Protein AF-X1BKP4-F1 (afdb_monomer_lite)

Structure (mmCIF, N/CA/C/O backbone):
data_AF-X1BKP4-F1
#
_entry.id   AF-X1BKP4-F1
#
loop_
_atom_site.group_PDB
_atom_site.id
_atom_site.type_symbol
_atom_site.label_atom_id
_atom_site.label_alt_id
_atom_site.label_comp_id
_atom_site.label_asym_id
_atom_site.label_entity_id
_atom_site.label_seq_id
_atom_site.pdbx_PDB_ins_code
_atom_site.Cartn_x
_atom_site.Cartn_y
_atom_site.Cartn_z
_atom_site.occupancy
_atom_site.B_iso_or_equiv
_atom_site.auth_seq_id
_atom_site.auth_comp_id
_atom_site.auth_asym_id
_atom_site.auth_atom_id
_atom_site.pdbx_PDB_model_num
ATOM 1 N N . ASP A 1 1 ? 20.958 -5.492 -23.643 1.00 70.44 1 ASP A N 1
ATOM 2 C CA . ASP A 1 1 ? 21.075 -5.406 -22.171 1.00 70.44 1 ASP A CA 1
ATOM 3 C C . ASP A 1 1 ? 20.858 -3.989 -21.663 1.00 70.44 1 ASP A C 1
ATOM 5 O O . ASP A 1 1 ? 21.054 -3.040 -22.415 1.00 70.44 1 ASP A O 1
ATOM 9 N N . ALA A 1 2 ? 20.361 -3.839 -20.433 1.00 78.75 2 ALA A N 1
ATOM 10 C CA . ALA A 1 2 ? 20.144 -2.536 -19.799 1.00 78.75 2 ALA A CA 1
ATOM 11 C C . ALA A 1 2 ? 21.339 -2.156 -18.912 1.00 78.75 2 ALA A C 1
ATOM 13 O O . ALA A 1 2 ? 21.904 -3.017 -18.247 1.00 78.75 2 ALA A O 1
ATOM 14 N N . GLU A 1 3 ? 21.689 -0.868 -18.872 1.00 87.25 3 GLU A N 1
ATOM 15 C CA . GLU A 1 3 ? 22.890 -0.360 -18.182 1.00 87.25 3 GLU A CA 1
ATOM 16 C C . GLU A 1 3 ? 22.875 -0.551 -16.658 1.00 87.25 3 GLU A C 1
ATOM 18 O O . GLU A 1 3 ? 23.921 -0.601 -16.020 1.00 87.25 3 GLU A O 1
ATOM 23 N N . SER A 1 4 ? 21.694 -0.643 -16.044 1.00 94.44 4 SER A N 1
ATOM 24 C CA . SER A 1 4 ? 21.546 -0.879 -14.607 1.00 94.44 4 SER A CA 1
ATOM 25 C C . SER A 1 4 ? 20.199 -1.526 -14.288 1.00 94.44 4 SER A C 1
ATOM 27 O O . SER A 1 4 ? 19.280 -1.514 -15.111 1.00 94.44 4 SER A O 1
ATOM 29 N N . ARG A 1 5 ? 20.044 -2.046 -13.059 1.00 92.44 5 ARG A N 1
ATOM 30 C CA . ARG A 1 5 ? 18.755 -2.573 -12.564 1.00 92.44 5 ARG A CA 1
ATOM 31 C C . ARG A 1 5 ? 17.623 -1.553 -12.703 1.00 92.44 5 ARG A C 1
ATOM 33 O O . ARG A 1 5 ? 16.525 -1.922 -13.100 1.00 92.44 5 ARG A O 1
ATOM 40 N N . TRP A 1 6 ? 17.907 -0.280 -12.427 1.00 94.62 6 TRP A N 1
ATOM 41 C CA . TRP A 1 6 ? 16.932 0.798 -12.574 1.00 94.62 6 TRP A CA 1
ATOM 42 C C . TRP A 1 6 ? 16.506 0.990 -14.036 1.00 94.62 6 TRP A C 1
ATOM 44 O O . TRP A 1 6 ? 15.313 1.023 -14.323 1.00 94.62 6 TRP A O 1
ATOM 54 N N . HIS A 1 7 ? 17.458 1.021 -14.977 1.00 96.44 7 HIS A N 1
ATOM 55 C CA . HIS A 1 7 ? 17.142 1.125 -16.406 1.00 96.44 7 HIS A CA 1
ATOM 56 C C . HIS A 1 7 ? 16.355 -0.082 -16.924 1.00 96.44 7 HIS A C 1
ATOM 58 O O . HIS A 1 7 ? 15.491 0.077 -17.786 1.00 96.44 7 HIS A O 1
ATOM 64 N N . ALA A 1 8 ? 16.640 -1.281 -16.408 1.00 94.88 8 ALA A N 1
ATOM 65 C CA . ALA A 1 8 ? 15.885 -2.482 -16.743 1.00 94.88 8 ALA A CA 1
ATOM 66 C C . ALA A 1 8 ? 14.421 -2.364 -16.287 1.00 94.88 8 ALA A C 1
ATOM 68 O O . ALA A 1 8 ? 13.517 -2.608 -17.080 1.00 94.88 8 ALA A O 1
ATOM 69 N N . GLN A 1 9 ? 14.190 -1.925 -15.045 1.00 95.31 9 GLN A N 1
ATOM 70 C CA . GLN A 1 9 ? 12.845 -1.726 -14.492 1.00 95.31 9 GLN A CA 1
ATOM 71 C C . GLN A 1 9 ? 12.075 -0.625 -15.228 1.00 95.31 9 GLN A C 1
ATOM 73 O O . GLN A 1 9 ? 10.923 -0.833 -15.596 1.00 95.31 9 GLN A O 1
ATOM 78 N N . LEU A 1 10 ? 12.720 0.514 -15.505 1.00 95.44 10 LEU A N 1
ATOM 79 C CA . LEU A 1 10 ? 12.105 1.617 -16.244 1.00 95.44 10 LEU A CA 1
ATOM 80 C C . LEU A 1 10 ? 11.617 1.163 -17.624 1.00 95.44 10 LEU A C 1
ATOM 82 O O . LEU A 1 10 ? 10.477 1.435 -17.990 1.00 95.44 10 LEU A O 1
ATOM 86 N N . LYS A 1 11 ? 12.467 0.454 -18.378 1.00 95.12 11 LYS A N 1
ATOM 87 C CA . LYS A 1 11 ? 12.099 -0.074 -19.698 1.00 95.12 11 LYS A CA 1
ATOM 88 C C . LYS A 1 11 ? 10.985 -1.113 -19.599 1.00 95.12 11 LYS A C 1
ATOM 90 O O . LYS A 1 11 ? 10.070 -1.072 -20.410 1.00 95.12 11 LYS A O 1
ATOM 95 N N . ALA A 1 12 ? 11.045 -2.011 -18.614 1.00 94.44 12 ALA A N 1
ATOM 96 C CA . ALA A 1 12 ? 10.029 -3.042 -18.423 1.00 94.44 12 ALA A CA 1
ATOM 97 C C . ALA A 1 12 ? 8.641 -2.433 -18.170 1.00 94.44 12 ALA A C 1
ATOM 99 O O . ALA A 1 12 ? 7.689 -2.798 -18.851 1.00 94.44 12 ALA A O 1
ATOM 100 N N . TYR A 1 13 ? 8.530 -1.453 -17.269 1.00 95.38 13 TYR A N 1
ATOM 101 C CA . TYR A 1 13 ? 7.245 -0.811 -16.966 1.00 95.38 13 TYR A CA 1
ATOM 102 C C . TYR A 1 13 ? 6.663 -0.000 -18.130 1.00 95.38 13 TYR A C 1
ATOM 104 O O . TYR A 1 13 ? 5.459 0.209 -18.168 1.00 95.38 13 TYR A O 1
ATOM 112 N N . GLN A 1 14 ? 7.482 0.444 -19.087 1.00 95.06 14 GLN A N 1
ATOM 113 C CA . GLN A 1 14 ? 6.995 1.170 -20.268 1.00 95.06 14 GLN A CA 1
ATOM 114 C C . GLN A 1 14 ? 6.352 0.266 -21.327 1.00 95.06 14 GLN A C 1
ATOM 116 O O . GLN A 1 14 ? 5.615 0.769 -22.170 1.00 95.06 14 GLN A O 1
ATOM 121 N N . ILE A 1 15 ? 6.662 -1.033 -21.322 1.00 95.19 15 ILE A N 1
ATOM 122 C CA . ILE A 1 15 ? 6.214 -1.978 -22.360 1.00 95.19 15 ILE A CA 1
ATOM 123 C C . ILE A 1 15 ? 5.334 -3.108 -21.818 1.00 95.19 15 ILE A C 1
ATOM 125 O O . ILE A 1 15 ? 4.743 -3.844 -22.604 1.00 95.19 15 ILE A O 1
ATOM 129 N N . MET A 1 16 ? 5.285 -3.283 -20.497 1.00 96.44 16 MET A N 1
ATOM 130 C CA . MET A 1 16 ? 4.466 -4.302 -19.851 1.00 96.44 16 MET A CA 1
ATOM 131 C C . MET A 1 16 ? 2.975 -3.976 -20.037 1.00 96.44 16 MET A C 1
ATOM 133 O O . MET A 1 16 ? 2.591 -2.825 -19.825 1.00 96.44 16 MET A O 1
ATOM 137 N N . PRO A 1 17 ? 2.131 -4.952 -20.415 1.00 96.38 17 PRO A N 1
ATOM 138 C CA . PRO A 1 17 ? 0.689 -4.750 -20.498 1.00 96.38 17 PRO A CA 1
ATOM 139 C C . PRO A 1 17 ? 0.085 -4.316 -19.158 1.00 96.38 17 PRO A C 1
ATOM 141 O O . PRO 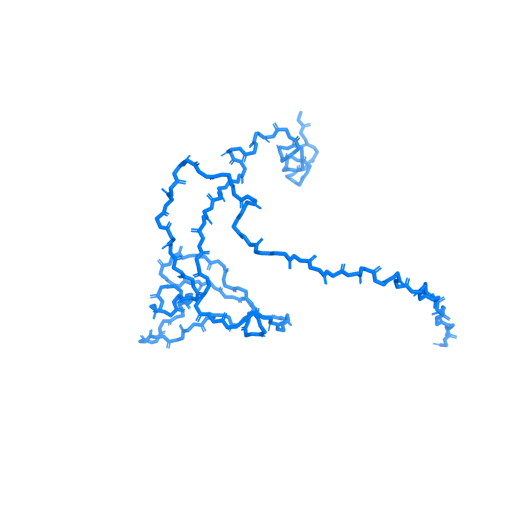A 1 17 ? 0.474 -4.825 -18.107 1.00 96.38 17 PRO A O 1
ATOM 144 N N . ASP A 1 18 ? -0.936 -3.455 -19.200 1.00 93.06 18 ASP A N 1
ATOM 145 C CA . ASP A 1 18 ? -1.628 -2.972 -17.995 1.00 93.06 18 ASP A CA 1
ATOM 146 C C . ASP A 1 18 ? -2.124 -4.116 -17.101 1.00 93.06 18 ASP A C 1
ATOM 148 O O . ASP A 1 18 ? -2.035 -4.022 -15.883 1.00 93.06 18 ASP A O 1
ATOM 152 N N . ALA A 1 19 ? -2.603 -5.212 -17.700 1.00 92.06 19 ALA A N 1
ATOM 153 C CA . ALA A 1 19 ? -3.119 -6.374 -16.976 1.00 92.06 19 ALA A CA 1
ATOM 154 C C . ALA A 1 19 ? -2.043 -7.154 -16.198 1.00 92.06 19 ALA A C 1
ATOM 156 O O . ALA A 1 19 ? -2.367 -7.800 -15.204 1.00 92.06 19 ALA A O 1
ATOM 157 N N . ASP A 1 20 ? -0.781 -7.085 -16.630 1.00 92.19 20 ASP A N 1
ATOM 158 C CA . ASP A 1 20 ? 0.349 -7.691 -15.916 1.00 92.19 20 ASP A CA 1
ATOM 159 C C . ASP A 1 20 ? 0.901 -6.735 -14.847 1.00 92.19 20 ASP A C 1
ATOM 161 O O . ASP A 1 20 ? 1.459 -7.169 -13.838 1.00 92.19 20 ASP A O 1
ATOM 165 N N . LEU A 1 21 ? 0.748 -5.424 -15.066 1.00 92.38 21 LEU A N 1
ATOM 166 C CA . LEU A 1 21 ? 1.276 -4.379 -14.193 1.00 92.38 21 LEU A CA 1
ATOM 167 C C . LEU A 1 21 ? 0.328 -4.040 -13.031 1.00 92.38 21 LEU A C 1
ATOM 169 O O . LEU A 1 21 ? 0.788 -3.692 -11.942 1.00 92.38 21 LEU A O 1
ATOM 173 N N . LEU A 1 22 ? -0.986 -4.092 -13.263 1.00 90.69 22 LEU A N 1
ATOM 174 C CA . LEU A 1 22 ? -2.006 -3.535 -12.380 1.00 90.69 22 LEU A CA 1
ATOM 175 C C . LEU A 1 22 ? -3.197 -4.486 -12.213 1.00 90.69 22 LEU A C 1
ATOM 177 O O . LEU A 1 22 ? -3.713 -5.057 -13.169 1.00 90.69 22 LEU A O 1
ATOM 181 N N . ALA A 1 23 ? -3.714 -4.555 -10.987 1.00 86.81 23 ALA A N 1
ATOM 182 C CA . ALA A 1 23 ? -5.016 -5.133 -10.679 1.00 86.81 23 ALA A CA 1
ATOM 183 C C . ALA A 1 23 ? -5.935 -4.043 -10.120 1.00 86.81 23 ALA A C 1
ATOM 185 O O . ALA A 1 23 ? -5.515 -3.219 -9.304 1.00 86.81 23 ALA A O 1
ATOM 186 N N . VAL A 1 24 ? -7.199 -4.042 -10.545 1.00 87.75 24 VAL A N 1
ATOM 187 C CA . VAL A 1 24 ? -8.193 -3.045 -10.129 1.00 87.75 24 VAL A CA 1
ATOM 188 C C . VAL A 1 24 ? -9.385 -3.751 -9.502 1.00 87.75 24 VAL A C 1
ATOM 190 O O . VAL A 1 24 ? -9.954 -4.672 -10.082 1.00 87.75 24 VAL A O 1
ATOM 193 N N . GLN A 1 25 ? -9.787 -3.290 -8.320 1.00 83.38 25 GLN A N 1
ATOM 194 C CA . GLN A 1 25 ? -10.915 -3.836 -7.577 1.00 83.38 25 GLN A CA 1
ATOM 195 C C . GLN A 1 25 ? -11.804 -2.698 -7.086 1.00 83.38 25 GLN A C 1
ATOM 197 O O . GLN A 1 25 ? -11.332 -1.742 -6.470 1.00 83.38 25 GLN A O 1
ATOM 202 N N . LEU A 1 26 ? -13.109 -2.824 -7.323 1.00 85.12 26 LEU A N 1
ATOM 203 C CA . LEU A 1 26 ? -14.083 -1.913 -6.738 1.00 85.12 26 LEU A CA 1
ATOM 204 C C . LEU A 1 26 ? -14.223 -2.193 -5.244 1.00 85.12 26 LEU A C 1
ATOM 206 O O . LEU A 1 26 ? -14.393 -3.345 -4.825 1.00 85.12 26 LEU A O 1
ATOM 210 N N . VAL A 1 27 ? -14.202 -1.119 -4.458 1.00 85.75 27 VAL A N 1
ATOM 211 C CA . VAL A 1 27 ? -14.339 -1.161 -3.004 1.00 85.75 27 VAL A CA 1
ATOM 212 C C . VAL A 1 27 ? -15.213 -0.015 -2.513 1.00 85.75 27 VAL A C 1
ATOM 214 O O . VAL A 1 27 ? -15.251 1.060 -3.108 1.00 85.75 27 VAL A O 1
ATOM 217 N N . GLN A 1 28 ? -15.886 -0.232 -1.389 1.00 85.31 28 GLN A N 1
ATOM 218 C CA . GLN A 1 28 ? -16.580 0.819 -0.658 1.00 85.31 28 GLN A CA 1
ATOM 219 C C . GLN A 1 28 ? -15.761 1.202 0.570 1.00 85.31 28 GLN A C 1
ATOM 221 O O . GLN A 1 28 ? -15.471 0.350 1.410 1.00 85.31 28 GLN A O 1
ATOM 226 N N . ILE A 1 29 ? -15.424 2.484 0.691 1.00 86.12 29 ILE A N 1
ATOM 227 C CA . ILE A 1 29 ? -14.730 3.032 1.860 1.00 86.12 29 ILE A CA 1
ATOM 228 C C . ILE A 1 29 ? -15.734 3.189 3.013 1.00 86.12 29 ILE A C 1
ATOM 230 O O . ILE A 1 29 ? -16.837 3.700 2.821 1.00 86.12 29 ILE A O 1
ATOM 234 N N . SER A 1 30 ? -15.356 2.741 4.211 1.00 84.44 30 SER A N 1
ATOM 235 C CA . SER A 1 30 ? -16.206 2.749 5.411 1.00 84.44 30 SER A CA 1
ATOM 236 C C . SER A 1 30 ? -15.994 3.964 6.324 1.00 84.44 30 SER A C 1
ATOM 238 O O . SER A 1 30 ? -16.706 4.111 7.316 1.00 84.44 30 SER A O 1
ATOM 240 N N . ILE A 1 31 ? -15.032 4.839 6.010 1.00 80.62 31 ILE A N 1
ATOM 241 C CA . ILE A 1 31 ? -14.688 6.028 6.804 1.00 80.62 31 ILE A CA 1
ATOM 242 C C . ILE A 1 31 ? -14.615 7.305 5.943 1.00 80.62 31 ILE A C 1
ATOM 244 O O . ILE A 1 31 ? -14.361 7.212 4.744 1.00 80.62 31 ILE A O 1
ATOM 248 N N . PRO A 1 32 ? -14.786 8.506 6.527 1.00 81.88 32 PRO A N 1
ATOM 249 C CA . PRO A 1 32 ? -14.590 9.766 5.806 1.00 81.88 32 PRO A CA 1
ATOM 250 C C . PRO A 1 32 ? -13.177 9.897 5.218 1.00 81.88 32 PRO A C 1
ATOM 252 O O . PRO A 1 32 ? -12.200 9.460 5.838 1.00 81.88 32 PRO A O 1
ATOM 255 N N . LEU A 1 33 ? -13.060 10.532 4.048 1.00 76.25 33 LEU A N 1
ATOM 256 C CA . LEU A 1 33 ? -11.799 10.664 3.308 1.00 76.25 33 LEU A CA 1
ATOM 257 C C . LEU A 1 33 ? -10.740 11.449 4.094 1.00 76.25 33 LEU A C 1
ATOM 259 O O . LEU A 1 33 ? -9.553 11.142 4.017 1.00 76.25 33 LEU A O 1
ATOM 263 N N . GLU A 1 34 ? -11.157 12.408 4.916 1.00 74.69 34 GLU A N 1
ATOM 264 C CA . GLU A 1 34 ? -10.279 13.236 5.748 1.00 74.69 34 GLU A CA 1
ATOM 265 C C . GLU A 1 34 ? -9.485 12.390 6.754 1.00 74.69 34 GLU A C 1
ATOM 267 O O . GLU A 1 34 ? -8.364 12.746 7.108 1.00 74.69 34 GLU A O 1
ATOM 272 N N . LYS A 1 35 ? -10.026 11.236 7.173 1.00 71.38 35 LYS A N 1
ATOM 273 C CA . LYS A 1 35 ? -9.335 10.277 8.054 1.00 71.38 35 LYS A CA 1
ATOM 274 C C . LYS A 1 35 ? -8.321 9.396 7.320 1.00 71.38 35 LYS A C 1
ATOM 276 O O . LYS A 1 35 ? -7.560 8.683 7.972 1.00 71.38 35 LYS A O 1
ATOM 281 N N . LEU A 1 36 ? -8.322 9.409 5.986 1.00 70.75 36 LEU A N 1
ATOM 282 C CA . LEU A 1 36 ? -7.345 8.703 5.155 1.00 70.75 36 LEU A CA 1
ATOM 283 C C . LEU A 1 36 ? -6.126 9.574 4.824 1.00 70.75 36 LEU A C 1
ATOM 285 O O . LEU A 1 36 ? -5.097 9.025 4.421 1.00 70.75 36 LEU A O 1
ATOM 289 N N . LEU A 1 37 ? -6.219 10.893 5.010 1.00 68.12 37 LEU A N 1
ATOM 290 C CA . LEU A 1 37 ? -5.121 11.828 4.782 1.00 68.12 37 LEU A CA 1
ATOM 291 C C . LEU A 1 37 ? -4.103 11.725 5.923 1.00 68.12 37 LEU A C 1
ATOM 293 O O . LEU A 1 37 ? -4.393 12.056 7.070 1.00 68.12 37 LEU A O 1
ATOM 297 N N . SER A 1 38 ? -2.905 11.248 5.608 1.00 61.38 38 SER A N 1
ATOM 298 C CA . SER A 1 38 ? -1.832 11.034 6.575 1.00 61.38 38 SER A CA 1
ATOM 299 C C . SER A 1 38 ? -0.769 12.128 6.561 1.00 61.38 38 SER A C 1
ATOM 301 O O . SER A 1 38 ? -0.666 12.920 5.624 1.00 61.38 38 SER A O 1
ATOM 303 N N . LYS A 1 39 ? 0.070 12.131 7.603 1.00 58.19 39 LYS A N 1
ATOM 304 C CA . LYS A 1 39 ? 1.330 12.878 7.647 1.00 58.19 39 LYS A CA 1
ATOM 305 C C . LYS A 1 39 ? 2.479 11.939 7.239 1.00 58.19 39 LYS A C 1
ATOM 307 O O . LYS A 1 39 ? 2.493 10.794 7.682 1.00 58.19 39 LYS A O 1
ATOM 312 N N . PRO A 1 40 ? 3.414 12.372 6.380 1.00 58.72 40 PRO A N 1
ATOM 313 C CA . PRO A 1 40 ? 4.536 11.534 5.963 1.00 58.72 40 PRO A CA 1
ATOM 314 C C . PRO A 1 40 ? 5.570 11.418 7.090 1.00 58.72 40 PRO A C 1
ATOM 316 O O . PRO A 1 40 ? 5.920 12.450 7.654 1.00 58.72 40 PRO A O 1
ATOM 319 N N . ALA A 1 41 ? 6.075 10.206 7.373 1.00 68.38 41 ALA A N 1
ATOM 320 C CA . ALA A 1 41 ? 7.424 9.949 7.928 1.00 68.38 41 ALA A CA 1
ATOM 321 C C . ALA A 1 41 ? 7.663 8.489 8.366 1.00 68.38 41 ALA A C 1
ATOM 323 O O . ALA A 1 41 ? 8.822 8.092 8.450 1.00 68.38 41 ALA A O 1
ATOM 324 N N . TYR A 1 42 ? 6.625 7.688 8.634 1.00 69.06 42 TYR A N 1
ATOM 325 C CA . TYR A 1 42 ? 6.795 6.365 9.254 1.00 69.06 42 TYR A CA 1
ATOM 326 C C . TYR A 1 42 ? 6.479 5.199 8.308 1.00 69.06 42 TYR A C 1
ATOM 328 O O . TYR A 1 42 ? 5.497 5.254 7.556 1.00 69.06 42 TYR A O 1
ATOM 336 N N . ARG A 1 43 ? 7.328 4.160 8.342 1.00 85.81 43 ARG A N 1
ATOM 337 C CA . ARG A 1 43 ? 7.178 2.914 7.577 1.00 85.81 43 ARG A CA 1
ATOM 338 C C . ARG A 1 43 ? 7.523 1.699 8.434 1.00 85.81 43 ARG A C 1
ATOM 340 O O . ARG A 1 43 ? 8.532 1.725 9.135 1.00 85.81 43 ARG A O 1
ATOM 347 N N . VAL A 1 44 ? 6.722 0.645 8.341 1.00 90.06 44 VAL A N 1
ATOM 348 C CA . VAL A 1 44 ? 6.913 -0.634 9.044 1.00 90.06 44 VAL A CA 1
ATOM 349 C C . VAL A 1 44 ? 6.277 -1.768 8.235 1.00 90.06 44 VAL A C 1
ATOM 351 O O . VAL A 1 44 ? 5.402 -1.507 7.423 1.00 90.06 44 VAL A O 1
ATOM 354 N N . ASN A 1 45 ? 6.676 -3.026 8.415 1.00 93.75 45 ASN A N 1
ATOM 355 C CA . ASN A 1 45 ? 6.088 -4.149 7.673 1.00 93.75 45 ASN A CA 1
ATOM 356 C C . ASN A 1 45 ? 5.030 -4.873 8.514 1.00 93.75 45 ASN A C 1
ATOM 358 O O . ASN A 1 45 ? 5.219 -5.074 9.711 1.00 93.75 45 ASN A O 1
ATOM 362 N N . CYS A 1 46 ? 3.936 -5.302 7.881 1.00 92.88 46 CYS A N 1
ATOM 363 C CA . CYS A 1 46 ? 2.922 -6.136 8.526 1.00 92.88 46 CYS A CA 1
ATOM 364 C C . CYS A 1 46 ? 3.480 -7.531 8.840 1.00 92.88 46 CYS A C 1
ATOM 366 O O . CYS A 1 46 ? 3.881 -8.254 7.927 1.00 92.88 46 CYS A O 1
ATOM 368 N N . GLU A 1 47 ? 3.414 -7.957 10.102 1.00 95.75 47 GLU A N 1
ATOM 369 C CA . GLU A 1 47 ? 3.884 -9.280 10.540 1.00 95.75 47 GLU A CA 1
ATOM 370 C C . GLU A 1 47 ? 3.009 -10.450 10.048 1.00 95.75 47 GLU A C 1
ATOM 372 O O . GLU A 1 47 ? 3.419 -11.604 10.149 1.00 95.75 47 GLU A O 1
ATOM 377 N N . ALA A 1 48 ? 1.813 -10.182 9.506 1.00 93.81 48 ALA A N 1
ATOM 378 C CA . ALA A 1 48 ? 0.918 -11.216 8.974 1.00 93.81 48 ALA A CA 1
ATOM 379 C C . ALA A 1 48 ? 1.011 -11.393 7.448 1.00 93.81 48 ALA A C 1
ATOM 381 O O . ALA A 1 48 ? 1.108 -12.522 6.976 1.00 93.81 48 ALA A O 1
ATOM 382 N N . CYS A 1 49 ? 0.959 -10.306 6.667 1.00 92.19 49 CYS A N 1
ATOM 383 C CA . CYS A 1 49 ? 0.940 -10.373 5.196 1.00 92.19 49 CYS A CA 1
ATOM 384 C C . CYS A 1 49 ? 2.241 -9.914 4.519 1.00 92.19 49 CYS A C 1
ATOM 386 O O . CYS A 1 49 ? 2.375 -10.073 3.309 1.00 92.19 49 CYS A O 1
ATOM 388 N N . GLY A 1 50 ? 3.188 -9.331 5.264 1.00 90.88 50 GLY A N 1
ATOM 389 C CA . GLY A 1 50 ? 4.463 -8.840 4.731 1.00 90.88 50 GLY A CA 1
ATOM 39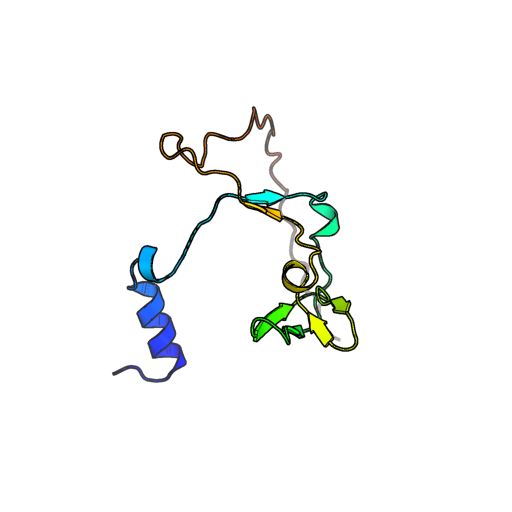0 C C . GLY A 1 50 ? 4.398 -7.508 3.971 1.00 90.88 50 GLY A C 1
ATOM 391 O O . GLY A 1 50 ? 5.441 -7.013 3.548 1.00 90.88 50 GLY A O 1
ATOM 392 N N . GLU A 1 51 ? 3.212 -6.914 3.812 1.00 91.62 51 GLU A N 1
ATOM 393 C CA . GLU A 1 51 ? 3.017 -5.618 3.146 1.00 91.62 51 GLU A CA 1
ATOM 394 C C . GLU A 1 51 ? 3.756 -4.481 3.879 1.00 91.62 51 GLU A C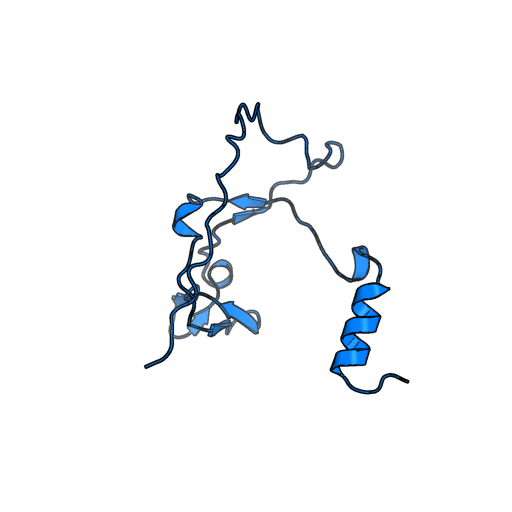 1
ATOM 396 O O . GLU A 1 51 ? 3.752 -4.423 5.113 1.00 91.62 51 GLU A O 1
ATOM 401 N N . GLU A 1 52 ? 4.369 -3.561 3.121 1.00 92.81 52 GLU A N 1
ATOM 402 C CA . GLU A 1 52 ? 4.934 -2.319 3.664 1.00 92.81 52 GLU A CA 1
ATOM 403 C C . GLU A 1 52 ? 3.788 -1.385 4.081 1.00 92.81 52 GLU A C 1
ATOM 405 O O . GLU A 1 52 ? 3.027 -0.869 3.261 1.00 92.81 52 GLU A O 1
ATOM 410 N N . ILE A 1 53 ? 3.671 -1.150 5.382 1.00 88.62 53 ILE A N 1
ATOM 411 C CA . ILE A 1 53 ? 2.762 -0.185 5.980 1.00 88.62 53 ILE A CA 1
ATOM 412 C C . ILE A 1 53 ? 3.468 1.165 5.981 1.00 88.62 53 ILE A C 1
ATOM 414 O O . ILE A 1 53 ? 4.507 1.351 6.609 1.00 88.62 53 ILE A O 1
ATOM 418 N N . ILE A 1 54 ? 2.883 2.134 5.294 1.00 86.19 54 ILE A N 1
ATOM 419 C CA . ILE A 1 54 ? 3.334 3.525 5.286 1.00 86.19 54 ILE A CA 1
ATOM 420 C C . ILE A 1 54 ? 2.284 4.348 6.031 1.00 86.19 54 ILE A C 1
ATOM 422 O O . ILE A 1 54 ? 1.109 3.966 6.077 1.00 86.19 54 ILE A O 1
ATOM 426 N N . ASN A 1 55 ? 2.685 5.514 6.539 1.00 80.12 55 ASN A N 1
ATOM 427 C CA . ASN A 1 55 ? 1.783 6.532 7.072 1.00 80.12 55 ASN A CA 1
ATOM 428 C C . ASN A 1 55 ? 1.148 6.186 8.429 1.00 80.12 55 ASN A C 1
ATOM 430 O O . ASN A 1 55 ? -0.008 6.544 8.656 1.00 80.12 55 ASN A O 1
ATOM 434 N N . GLU A 1 56 ? 1.886 5.502 9.309 1.00 80.94 56 GLU A N 1
ATOM 435 C CA . GLU A 1 56 ? 1.438 5.210 10.688 1.00 80.94 56 GLU A CA 1
ATOM 436 C C . GLU A 1 56 ? 0.099 4.438 10.711 1.00 80.94 56 GLU A C 1
ATOM 438 O O . GLU A 1 56 ? -0.799 4.678 11.523 1.00 80.94 56 GLU A O 1
ATOM 443 N N . ARG A 1 57 ? -0.098 3.561 9.716 1.00 83.62 57 ARG A N 1
ATOM 444 C CA . ARG A 1 57 ? -1.321 2.760 9.540 1.00 83.62 57 ARG A CA 1
ATOM 445 C C . ARG A 1 57 ? -1.229 1.388 10.205 1.00 83.62 57 ARG A C 1
ATOM 447 O O . ARG A 1 57 ? -2.121 0.559 10.005 1.00 83.62 57 ARG A O 1
ATOM 454 N N . GLU A 1 58 ? -0.176 1.143 10.967 1.00 90.88 58 GLU A N 1
ATOM 455 C CA . GLU A 1 58 ? 0.002 -0.062 11.749 1.00 90.88 58 GLU A CA 1
ATOM 456 C C . GLU A 1 58 ? -0.931 -0.106 12.959 1.00 90.88 58 GLU A C 1
ATOM 458 O O . GLU A 1 58 ? -1.352 0.913 13.509 1.00 90.88 58 GLU A O 1
ATOM 463 N N . VAL A 1 59 ? -1.272 -1.323 13.365 1.00 90.88 59 VAL A N 1
ATOM 464 C CA . VAL A 1 59 ? -2.038 -1.617 14.571 1.00 90.88 59 VAL A CA 1
ATOM 465 C C . VAL A 1 59 ? -1.246 -2.632 15.375 1.00 90.88 59 VAL A C 1
ATOM 467 O O . VAL A 1 59 ? -0.891 -3.687 14.852 1.00 90.88 59 VAL A O 1
ATOM 470 N N . THR A 1 60 ? -1.005 -2.333 16.650 1.00 91.94 60 THR A N 1
ATOM 471 C CA . THR A 1 60 ? -0.440 -3.306 17.587 1.00 91.94 60 THR A CA 1
ATOM 472 C C . THR A 1 60 ? -1.568 -4.153 18.165 1.00 91.94 60 THR A C 1
ATOM 474 O O . THR A 1 60 ? -2.378 -3.653 18.947 1.00 91.94 60 THR A O 1
ATOM 477 N N . LEU A 1 61 ? -1.625 -5.430 17.789 1.00 91.56 61 LEU A N 1
ATOM 478 C CA . LEU A 1 61 ? -2.597 -6.399 18.300 1.00 91.56 61 LEU A CA 1
ATOM 479 C C . LEU A 1 61 ? -1.846 -7.624 18.823 1.00 91.56 61 LEU A C 1
ATOM 481 O O . LEU A 1 61 ? -1.028 -8.194 18.109 1.00 91.56 61 LEU A O 1
ATOM 485 N N . GLU A 1 62 ? -2.087 -7.998 20.083 1.00 89.69 62 GLU A N 1
ATOM 486 C CA . GLU A 1 62 ? -1.408 -9.132 20.743 1.00 89.69 62 GLU A CA 1
ATOM 487 C C . GLU A 1 62 ? 0.133 -9.068 20.656 1.00 89.69 62 GLU A C 1
ATOM 489 O O . GLU A 1 62 ? 0.816 -10.083 20.551 1.00 89.69 62 GLU A O 1
ATOM 494 N N . GLY A 1 63 ? 0.696 -7.854 20.679 1.00 92.62 63 GLY A N 1
ATOM 495 C CA . GLY A 1 63 ? 2.141 -7.626 20.583 1.00 92.62 63 GLY A CA 1
ATOM 496 C C . GLY A 1 63 ? 2.721 -7.682 19.166 1.00 92.62 63 GLY A C 1
ATOM 497 O O . GLY A 1 63 ? 3.923 -7.487 19.026 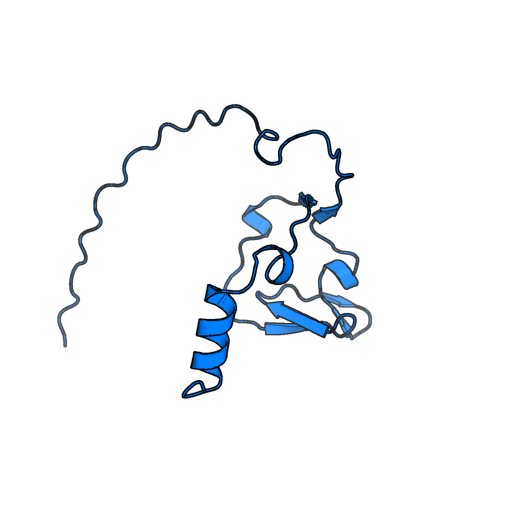1.00 92.62 63 GLY A O 1
ATOM 498 N N . LYS A 1 64 ? 1.895 -7.896 18.134 1.00 93.69 64 LYS A N 1
ATOM 499 C CA . LYS A 1 64 ? 2.307 -7.895 16.723 1.00 93.69 64 LYS A CA 1
ATOM 500 C C . LYS A 1 64 ? 1.903 -6.607 16.021 1.00 93.69 64 LYS A C 1
ATOM 502 O O . LYS A 1 64 ? 0.811 -6.085 16.254 1.00 93.69 64 LYS A O 1
ATOM 507 N N . ILE A 1 65 ? 2.753 -6.136 15.120 1.00 94.12 65 ILE A N 1
ATOM 508 C CA . ILE A 1 65 ? 2.520 -5.008 14.224 1.00 94.12 65 ILE A CA 1
ATOM 509 C C . ILE A 1 65 ? 1.805 -5.512 12.966 1.00 94.12 65 ILE A C 1
ATOM 511 O O . ILE A 1 65 ? 2.364 -6.256 12.161 1.00 94.12 65 ILE A O 1
ATOM 515 N N . LEU A 1 66 ? 0.555 -5.097 12.776 1.00 94.38 66 LEU A N 1
ATOM 516 C CA . LEU A 1 66 ? -0.298 -5.545 11.675 1.00 94.38 66 LEU A CA 1
ATOM 517 C C . LEU A 1 66 ? -0.772 -4.367 10.819 1.00 94.38 66 LEU A C 1
ATOM 519 O O . LEU A 1 66 ? -0.966 -3.261 11.320 1.00 94.38 66 LEU A O 1
ATOM 523 N N . CYS A 1 67 ? -1.033 -4.599 9.529 1.00 91.56 67 CYS A N 1
ATOM 524 C CA . CYS A 1 67 ? -1.779 -3.634 8.723 1.00 91.56 67 CYS A CA 1
ATOM 525 C C . CYS A 1 67 ? -3.244 -3.604 9.183 1.00 91.56 67 CYS A C 1
ATOM 527 O O . CYS A 1 67 ? -3.758 -4.590 9.723 1.00 91.56 67 CYS A O 1
ATOM 529 N N . ARG A 1 68 ? -3.948 -2.490 8.941 1.00 88.56 68 ARG A N 1
ATOM 530 C CA . ARG A 1 68 ? -5.353 -2.346 9.363 1.00 88.56 68 ARG A CA 1
ATOM 531 C C . ARG A 1 68 ? -6.248 -3.496 8.905 1.00 88.56 68 ARG A C 1
ATOM 533 O O . ARG A 1 68 ? -7.110 -3.915 9.665 1.00 88.56 68 ARG A O 1
ATOM 540 N N . THR A 1 69 ? -6.035 -4.033 7.706 1.00 88.62 69 THR A N 1
ATOM 541 C CA . THR A 1 69 ? -6.810 -5.172 7.198 1.00 88.62 69 THR A CA 1
ATOM 542 C C . THR A 1 69 ? -6.558 -6.437 8.019 1.00 88.62 69 THR A C 1
ATOM 544 O O . THR A 1 69 ? -7.515 -7.046 8.491 1.00 88.62 69 THR A O 1
ATOM 547 N N . CYS A 1 70 ? -5.293 -6.802 8.259 1.00 89.62 70 CYS A N 1
ATOM 548 C CA . CYS A 1 70 ? -4.932 -7.967 9.077 1.00 89.62 70 CYS A CA 1
ATOM 549 C C . CYS A 1 70 ? -5.358 -7.822 10.544 1.00 89.62 70 CYS A C 1
ATOM 551 O O . CYS A 1 70 ? -5.654 -8.822 11.188 1.00 89.62 70 CYS A O 1
ATOM 553 N N . ALA A 1 71 ? -5.445 -6.594 11.059 1.00 90.38 71 ALA A N 1
ATOM 554 C CA . ALA A 1 71 ? -5.974 -6.307 12.392 1.00 90.38 71 ALA A CA 1
ATOM 555 C C . ALA A 1 71 ? -7.518 -6.310 12.468 1.00 90.38 71 ALA A C 1
ATOM 557 O O . ALA A 1 71 ? -8.080 -5.959 13.504 1.00 90.38 71 ALA A O 1
ATOM 558 N N . GLY A 1 72 ? -8.223 -6.631 11.375 1.00 86.44 72 GLY A N 1
ATOM 559 C CA . GLY A 1 72 ? -9.691 -6.600 11.308 1.00 86.44 72 GLY A CA 1
ATOM 560 C C . GLY A 1 72 ? -10.297 -5.191 11.227 1.00 86.44 72 GLY A C 1
ATOM 561 O O . GLY A 1 72 ? -11.513 -5.032 11.272 1.00 86.44 72 GLY A O 1
ATOM 562 N N . GLN A 1 73 ? -9.468 -4.159 11.070 1.00 83.19 73 GLN A N 1
ATOM 563 C CA . GLN A 1 73 ? -9.841 -2.742 10.999 1.00 83.19 73 GLN A CA 1
ATOM 564 C C . GLN A 1 73 ? -9.834 -2.208 9.559 1.00 83.19 73 GLN A C 1
ATOM 566 O O . GLN A 1 73 ? -9.464 -1.054 9.314 1.00 83.19 73 GLN A O 1
ATOM 571 N N . SER A 1 74 ? -10.198 -3.043 8.582 1.00 81.31 74 SER A N 1
ATOM 572 C CA . SER A 1 74 ? -10.233 -2.617 7.182 1.00 81.31 74 SER A CA 1
ATOM 573 C C . SER A 1 74 ? -11.117 -1.375 7.012 1.00 81.31 74 SER A C 1
ATOM 575 O O . SER A 1 74 ? -12.275 -1.345 7.430 1.00 81.31 74 SER A O 1
ATOM 577 N N . TYR A 1 75 ? -10.570 -0.339 6.375 1.00 81.94 75 TYR A N 1
ATOM 578 C CA . TYR A 1 75 ? -11.286 0.906 6.075 1.00 81.94 75 TYR A CA 1
ATOM 579 C C . TYR A 1 75 ? -12.037 0.847 4.735 1.00 81.94 75 TYR A C 1
ATOM 581 O O . TYR A 1 75 ? -12.619 1.843 4.302 1.00 81.94 75 TYR A O 1
ATOM 589 N N . TYR A 1 76 ? -12.014 -0.308 4.069 1.00 84.81 76 TYR A N 1
ATOM 590 C CA . TYR A 1 76 ? -12.801 -0.583 2.878 1.00 84.81 76 TYR A CA 1
ATOM 591 C C . TYR A 1 76 ? -13.369 -2.006 2.910 1.00 84.81 76 TYR A C 1
ATOM 593 O O . TYR A 1 76 ? -12.836 -2.898 3.574 1.00 84.81 76 TYR A O 1
ATOM 601 N N . ARG A 1 77 ? -14.450 -2.223 2.167 1.00 85.69 77 ARG A N 1
ATOM 602 C CA . ARG A 1 77 ? -15.028 -3.546 1.908 1.00 85.69 77 ARG A CA 1
ATOM 603 C C . ARG A 1 77 ? -15.130 -3.785 0.410 1.00 85.69 77 ARG A C 1
ATOM 605 O O . ARG A 1 77 ? -15.371 -2.841 -0.343 1.00 85.69 77 ARG A O 1
ATOM 612 N N . LEU A 1 78 ? -14.964 -5.035 -0.010 1.00 85.19 78 LEU A N 1
ATOM 613 C CA . LEU A 1 78 ? -15.230 -5.427 -1.390 1.00 85.19 78 LEU A CA 1
ATOM 614 C C . LEU A 1 78 ? -16.712 -5.203 -1.690 1.00 85.19 78 LEU A C 1
ATOM 616 O O . LEU A 1 78 ? -17.574 -5.564 -0.885 1.00 85.19 78 LEU A O 1
ATOM 620 N N . VAL A 1 79 ? -17.002 -4.598 -2.837 1.00 85.50 79 VAL A N 1
ATOM 621 C CA . VAL A 1 79 ? -18.360 -4.596 -3.386 1.00 85.50 79 VAL A CA 1
ATOM 622 C C . VAL A 1 79 ? -18.468 -5.747 -4.376 1.00 85.50 79 VAL A C 1
ATOM 624 O O . VAL A 1 79 ? -17.519 -6.019 -5.114 1.00 85.50 79 VAL A O 1
ATOM 627 N N . ALA A 1 80 ? -19.602 -6.448 -4.371 1.00 72.62 80 ALA A N 1
ATOM 628 C CA . ALA A 1 80 ? -19.880 -7.440 -5.400 1.00 72.62 80 ALA A CA 1
ATOM 629 C C . ALA A 1 80 ? -19.838 -6.732 -6.761 1.00 72.62 80 ALA A C 1
ATOM 631 O O . ALA A 1 80 ? -20.532 -5.733 -6.958 1.00 72.62 80 ALA A O 1
ATOM 632 N N . GLN A 1 81 ? -18.974 -7.196 -7.663 1.00 60.50 81 GLN A N 1
ATOM 633 C CA . GLN A 1 81 ? -18.886 -6.631 -9.001 1.00 60.50 81 GLN A CA 1
ATOM 634 C C . GLN A 1 81 ? -20.100 -7.098 -9.801 1.00 60.50 81 GLN A C 1
ATOM 636 O O . GLN A 1 81 ? -20.219 -8.281 -10.113 1.00 60.50 81 GLN A O 1
ATOM 641 N N . ASP A 1 82 ? -20.992 -6.173 -10.143 1.00 56.03 82 ASP A N 1
ATOM 642 C CA . ASP A 1 82 ? -21.866 -6.379 -11.289 1.00 56.03 82 ASP A CA 1
ATOM 643 C C . ASP A 1 82 ? -21.029 -6.125 -12.550 1.00 56.03 82 ASP A C 1
ATOM 645 O O . ASP A 1 82 ? -20.595 -5.001 -12.808 1.00 56.03 82 ASP A O 1
ATOM 649 N N . MET A 1 83 ? -20.745 -7.186 -13.310 1.00 57.88 83 MET A N 1
ATOM 650 C CA . MET A 1 83 ? -19.930 -7.128 -14.531 1.00 57.88 83 MET A CA 1
ATOM 651 C C . MET A 1 83 ? -20.617 -6.377 -15.685 1.00 57.88 83 MET A C 1
ATOM 653 O O . MET A 1 83 ? -20.010 -6.219 -16.743 1.00 57.88 83 MET A O 1
ATOM 657 N N . ASN A 1 84 ? -21.860 -5.916 -15.509 1.00 57.94 84 ASN A N 1
ATOM 658 C CA . ASN A 1 84 ? -22.654 -5.298 -16.570 1.00 57.94 84 ASN A CA 1
ATOM 659 C C . ASN A 1 84 ? -22.754 -3.758 -16.483 1.00 57.94 84 ASN A C 1
ATOM 661 O O . ASN A 1 84 ? -23.576 -3.152 -17.172 1.00 57.94 84 ASN A O 1
ATOM 665 N N . GLN A 1 85 ? -21.935 -3.109 -15.647 1.00 54.75 85 GLN A N 1
ATOM 666 C CA . GLN A 1 85 ? -21.911 -1.650 -15.469 1.00 54.75 85 GLN A CA 1
ATOM 667 C C . GLN A 1 85 ? -20.479 -1.099 -15.615 1.00 54.75 85 GLN A C 1
ATOM 669 O O . GLN A 1 85 ? -19.560 -1.594 -14.958 1.00 54.75 85 GLN A O 1
ATOM 674 N N . PRO A 1 86 ? -20.242 -0.067 -16.448 1.00 53.59 86 PRO A N 1
ATOM 675 C CA . PRO A 1 86 ? -18.917 0.522 -16.583 1.00 53.59 86 PRO A CA 1
ATOM 676 C C . PRO A 1 86 ? -18.526 1.335 -15.337 1.00 53.59 86 PRO A C 1
ATOM 678 O O . PRO A 1 86 ? -19.309 2.108 -14.786 1.00 53.59 86 PRO A O 1
ATOM 681 N N . LEU A 1 87 ? -17.256 1.198 -14.941 1.00 55.16 87 LEU A N 1
ATOM 682 C CA . LEU A 1 87 ? -16.670 1.702 -13.688 1.00 55.16 87 LEU A CA 1
ATOM 683 C C . LEU A 1 87 ? -16.806 3.221 -13.447 1.00 55.16 87 LEU A C 1
ATOM 685 O O . LEU A 1 87 ? -16.624 3.673 -12.321 1.00 55.16 87 LEU A O 1
ATOM 689 N N . TRP A 1 88 ? -17.114 4.014 -14.474 1.00 62.88 88 TRP A N 1
ATOM 690 C CA . TRP A 1 88 ? -17.202 5.478 -14.405 1.00 62.88 88 TRP A CA 1
ATOM 691 C C . TRP A 1 88 ? -18.630 6.020 -14.232 1.00 62.88 88 TRP A C 1
ATOM 693 O O . TRP A 1 88 ? -18.800 7.230 -14.120 1.00 62.88 88 TRP A O 1
ATOM 703 N N . GLN A 1 89 ? -19.657 5.162 -14.207 1.00 53.56 89 GLN A N 1
ATOM 704 C CA . GLN A 1 89 ? -21.061 5.594 -14.088 1.00 53.56 89 GLN A CA 1
ATOM 705 C C . GLN A 1 89 ? -21.581 5.645 -12.641 1.00 53.56 89 GLN A C 1
ATOM 707 O O . GLN A 1 89 ? -22.682 6.134 -12.395 1.00 53.56 89 GLN A O 1
ATOM 712 N N . VAL A 1 90 ? -20.796 5.190 -11.661 1.00 51.16 90 VAL A N 1
ATOM 713 C CA . VAL A 1 90 ? -21.198 5.169 -10.247 1.00 51.16 90 VAL A CA 1
ATOM 714 C C . VAL A 1 90 ? -20.795 6.481 -9.554 1.00 51.16 90 VAL A C 1
ATOM 716 O O . VAL A 1 90 ? -19.761 6.563 -8.899 1.00 51.16 90 VAL A O 1
ATOM 719 N N . GLY A 1 91 ? -21.602 7.537 -9.709 1.00 48.97 91 GLY A N 1
ATOM 720 C CA . GLY A 1 91 ? -21.436 8.798 -8.968 1.00 48.97 91 GLY A CA 1
ATOM 721 C C . GLY A 1 91 ? -22.182 9.982 -9.590 1.00 48.97 91 GLY A C 1
ATOM 722 O O . GLY A 1 91 ? -21.924 10.334 -10.733 1.00 48.97 91 GLY A O 1
ATOM 723 N N . GLY A 1 92 ? -23.119 10.573 -8.838 1.00 46.50 92 GLY A N 1
ATOM 724 C CA . GLY A 1 92 ? -24.030 11.637 -9.277 1.00 46.50 92 GLY A CA 1
ATOM 725 C C . GLY A 1 92 ? -23.379 12.940 -9.756 1.00 46.50 92 GLY A C 1
ATOM 726 O O . GLY A 1 92 ? -22.180 13.155 -9.605 1.00 46.50 92 GLY A O 1
ATOM 727 N N . GLU A 1 93 ? -24.220 13.801 -10.336 1.00 40.50 93 GLU A 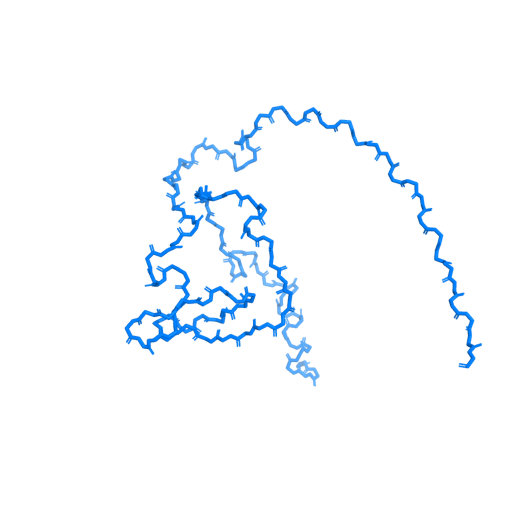N 1
ATOM 728 C CA . GLU A 1 93 ? -23.929 15.153 -10.835 1.00 40.50 93 GLU A CA 1
ATOM 729 C C . GLU A 1 93 ? -22.828 15.880 -10.046 1.00 40.50 93 GLU A C 1
ATOM 731 O O . GLU A 1 93 ? -23.050 16.461 -8.983 1.00 40.50 93 GLU A O 1
ATOM 736 N N . VAL A 1 94 ? -21.614 15.896 -10.598 1.00 48.59 94 VAL A N 1
ATOM 737 C CA . VAL A 1 94 ? -20.548 16.780 -10.129 1.00 48.59 94 VAL A CA 1
ATOM 738 C C . VAL A 1 94 ? -20.799 18.154 -10.745 1.00 48.59 94 VAL A C 1
ATOM 740 O O . VAL A 1 94 ? -20.185 18.531 -11.742 1.00 48.59 94 VAL A O 1
ATOM 743 N N . THR A 1 95 ? -21.711 18.938 -10.170 1.00 43.53 95 THR A N 1
ATOM 744 C CA . THR A 1 95 ? -21.829 20.367 -10.500 1.00 43.53 95 THR A CA 1
ATOM 745 C C . THR A 1 95 ? -20.712 21.140 -9.799 1.00 43.53 95 THR A C 1
ATOM 747 O O . THR A 1 95 ? -20.956 21.909 -8.870 1.00 43.53 95 THR A O 1
ATOM 750 N N . SER A 1 96 ? -19.457 20.925 -10.195 1.00 46.91 96 SER A N 1
ATOM 751 C CA . SER A 1 96 ? -18.356 21.781 -9.751 1.00 46.91 96 SER A CA 1
ATOM 752 C C . SER A 1 96 ? -17.895 22.654 -10.908 1.00 46.91 96 SER A C 1
ATOM 754 O O . SER A 1 96 ? -17.113 22.232 -11.759 1.00 46.91 96 SER A O 1
ATOM 756 N N . THR A 1 97 ? -18.365 23.898 -10.925 1.00 40.53 97 THR A N 1
ATOM 757 C CA . THR A 1 97 ? -17.738 24.985 -11.677 1.00 40.53 97 THR A CA 1
ATOM 758 C C . THR A 1 97 ? -16.278 25.086 -11.235 1.00 40.53 97 THR A C 1
ATOM 760 O O . THR A 1 97 ? -15.982 25.554 -10.135 1.00 40.53 97 THR A O 1
ATOM 763 N N . ILE A 1 98 ? -15.354 24.612 -12.071 1.00 50.03 98 ILE A N 1
ATOM 764 C CA . ILE A 1 98 ? -13.915 24.741 -11.837 1.00 50.03 98 ILE A CA 1
ATOM 765 C C . ILE A 1 98 ? -13.569 26.230 -11.959 1.00 50.03 98 ILE A C 1
ATOM 767 O O . ILE A 1 98 ? -13.482 26.776 -13.056 1.00 50.03 98 ILE A O 1
ATOM 771 N N . GLN A 1 99 ? -13.387 26.902 -10.823 1.00 43.16 99 GLN A N 1
ATOM 772 C CA . GLN A 1 99 ? -12.813 28.246 -10.769 1.00 43.16 99 GLN A CA 1
ATOM 773 C C . GLN A 1 99 ? -11.311 28.144 -11.110 1.00 43.16 99 GLN A C 1
ATOM 775 O O . GLN A 1 99 ? -10.589 27.396 -10.439 1.00 43.16 99 GLN A O 1
ATOM 780 N N . PRO A 1 100 ? -10.801 28.851 -12.134 1.00 38.78 100 PRO A N 1
ATOM 781 C CA . PRO A 1 100 ? -9.390 28.779 -12.497 1.00 38.78 100 PRO A CA 1
ATOM 782 C C . PRO A 1 100 ? -8.522 29.381 -11.383 1.00 38.78 100 PRO A C 1
ATOM 784 O O . PRO A 1 100 ? -8.657 30.551 -11.027 1.00 38.78 100 PRO A O 1
ATOM 787 N N . LYS A 1 101 ? -7.597 28.583 -10.831 1.00 45.19 101 LYS A N 1
ATOM 788 C CA . LYS A 1 101 ? -6.610 29.062 -9.853 1.00 45.19 101 LYS A CA 1
ATOM 789 C C . LYS A 1 101 ? -5.670 30.070 -10.521 1.00 45.19 101 LYS A C 1
ATOM 791 O O . LYS A 1 101 ? -4.922 29.735 -11.438 1.00 45.19 101 LYS A O 1
ATOM 796 N N . THR A 1 102 ? -5.688 31.306 -10.032 1.00 45.59 102 THR A N 1
ATOM 797 C CA . THR A 1 102 ? -4.736 32.363 -10.386 1.00 45.59 102 THR A CA 1
ATOM 798 C C . THR A 1 102 ? -3.297 31.929 -10.091 1.00 45.59 102 THR A C 1
ATOM 800 O O . THR A 1 102 ? -3.002 31.387 -9.026 1.00 45.59 102 THR A O 1
ATOM 803 N N . LYS A 1 103 ? -2.400 32.182 -11.053 1.00 45.72 103 LYS A N 1
ATOM 804 C CA . LYS A 1 103 ? -0.965 31.856 -11.031 1.00 45.72 103 LYS A CA 1
ATOM 805 C C . LYS A 1 103 ? -0.289 32.312 -9.727 1.00 45.72 103 LYS A C 1
ATOM 807 O O . LYS A 1 103 ? -0.156 33.510 -9.492 1.00 45.72 103 LYS A O 1
ATOM 812 N N . PHE A 1 104 ? 0.219 31.375 -8.924 1.00 45.53 104 PHE A N 1
ATOM 813 C CA . PHE A 1 104 ? 1.168 31.700 -7.857 1.00 45.53 104 P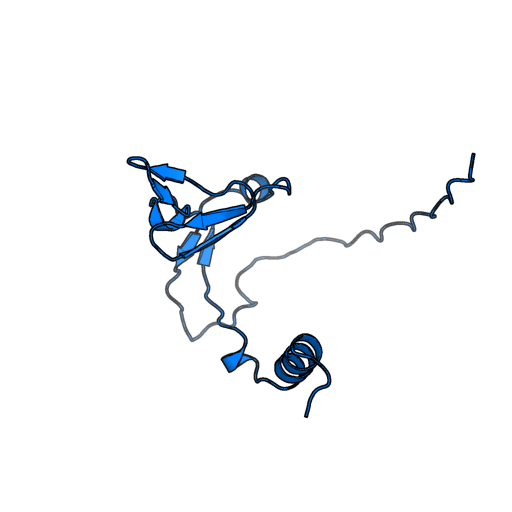HE A CA 1
ATOM 814 C C . PHE A 1 104 ? 2.532 32.027 -8.480 1.00 45.53 104 PHE A C 1
ATOM 816 O O . PHE A 1 104 ? 3.175 31.189 -9.111 1.00 45.53 104 PHE A O 1
ATOM 823 N N . ARG A 1 105 ? 2.960 33.282 -8.333 1.00 46.34 105 ARG A N 1
ATOM 824 C CA . ARG A 1 105 ? 4.274 33.775 -8.757 1.00 46.34 105 ARG A CA 1
ATOM 825 C C . ARG A 1 105 ? 5.320 33.277 -7.756 1.00 46.34 105 ARG A C 1
ATOM 827 O O . ARG A 1 105 ? 5.316 33.709 -6.609 1.00 46.34 105 ARG A O 1
ATOM 834 N N . HIS A 1 106 ? 6.222 32.395 -8.189 1.00 41.56 106 HIS A N 1
ATOM 835 C CA . HIS A 1 106 ? 7.407 32.018 -7.414 1.00 41.56 106 HIS A CA 1
ATOM 836 C C . HIS A 1 106 ? 8.243 33.271 -7.100 1.00 41.56 106 HIS A C 1
ATOM 838 O O . HIS A 1 106 ? 8.853 33.860 -7.995 1.00 41.56 106 HIS A O 1
ATOM 844 N N . GLN A 1 107 ? 8.281 33.691 -5.835 1.00 50.59 107 GLN A N 1
ATOM 845 C CA . GLN A 1 107 ? 9.298 34.622 -5.350 1.00 50.59 107 GLN A CA 1
ATOM 846 C C . GLN A 1 107 ? 10.569 33.823 -5.051 1.00 50.59 107 GLN A C 1
ATOM 848 O O . GLN A 1 107 ? 10.580 32.941 -4.194 1.00 50.59 107 GLN A O 1
ATOM 853 N N . ARG A 1 108 ? 11.638 34.116 -5.799 1.00 48.28 108 ARG A N 1
ATOM 854 C CA . ARG A 1 108 ? 12.990 33.621 -5.523 1.00 48.28 108 ARG A CA 1
ATOM 855 C C . ARG A 1 108 ? 13.441 34.192 -4.179 1.00 48.28 108 ARG A C 1
ATOM 857 O O . ARG A 1 108 ? 13.496 35.409 -4.026 1.00 48.28 108 ARG A O 1
ATOM 864 N N . ARG A 1 109 ? 13.752 33.324 -3.216 1.00 44.88 109 ARG A N 1
ATOM 865 C CA . ARG A 1 109 ? 14.462 33.704 -1.990 1.00 44.88 109 ARG A CA 1
ATOM 866 C C . ARG A 1 109 ? 15.900 34.043 -2.384 1.00 44.88 109 ARG A C 1
ATOM 868 O O . ARG A 1 109 ? 16.617 33.171 -2.857 1.00 44.88 109 ARG A O 1
ATOM 875 N N . SER A 1 110 ? 16.270 35.312 -2.248 1.00 43.09 110 SER A N 1
ATOM 876 C CA . SER A 1 110 ? 17.647 35.780 -2.373 1.00 43.09 110 SER A CA 1
ATOM 877 C C . SER A 1 110 ? 18.488 35.258 -1.211 1.00 43.09 110 SER A C 1
ATOM 879 O O . SER A 1 110 ? 18.039 35.278 -0.062 1.00 43.09 110 SER A O 1
ATOM 881 N N . GLU A 1 111 ? 19.693 34.825 -1.551 1.00 42.38 111 GLU A N 1
ATOM 882 C CA . GLU A 1 111 ? 20.776 34.381 -0.679 1.00 42.38 111 GLU A CA 1
ATOM 883 C C . GLU A 1 111 ? 21.115 35.412 0.414 1.00 42.38 111 GLU A C 1
ATOM 885 O O . GLU A 1 111 ? 21.103 36.625 0.178 1.00 42.38 111 GLU A O 1
ATOM 890 N N . ARG A 1 112 ? 21.425 34.904 1.609 1.00 40.69 112 ARG A N 1
ATOM 891 C CA . ARG A 1 112 ? 22.298 35.517 2.614 1.00 40.69 112 ARG A CA 1
ATOM 892 C C . ARG A 1 112 ? 23.112 34.416 3.266 1.00 40.69 112 ARG A C 1
ATOM 894 O O . ARG A 1 112 ? 22.530 33.322 3.449 1.00 40.69 112 ARG A O 1
#

Foldseek 3Di:
DAPDPVRVVVVCVVPPDCVVVDDDFDKDFQDDVVVVDADFDDWDAAPPPRDIDGRPQWDQDPNGTHHCVVVVNDRIDGDDDPVPDDPPPPDDDPPDPPDDDDDDDDDDDDDD

Sequence (112 aa):
DAESRWHAQLKAYQIMPDADLLAVQLVQISIPLEKLLSKPAYRVNCEACGEEIINEREVTLEGKILCRTCAGQSYYRLVAQDMNQPLWQVGGEVTSTIQPKTKFRHQRRSER

Organism: NCBI:txid412755

Secondary structure (DSSP, 8-state):
--SSHHHHHHHHHHHS-HHHH-----EEE-S-GGGT-PPS--EEE-TTT--EEESS-EEEETTEEEETTTTT--SEEEPP--TTS-TTSSS-------PPPPP---------

pLDDT: mean 75.6, std 19.09, range [38.78, 96.44]

InterPro domains:
  IPR000962 Zinc finger, DksA/TraR C4-type [PF01258] (42-76)
  IPR053194 S-adenosyl-L-methionine-binding protein AF_0433 [PTHR39418] (2-77)

Radius of gyration: 21.12 Å; chains: 1; bounding box: 47×47×43 Å